Protein AF-A0A1C6SJQ6-F1 (afdb_monomer)

Organism: NCBI:txid47866

pLDDT: mean 85.29, std 18.13, range [43.31, 98.06]

Mean predicted aligned error: 8.4 Å

Nearest PDB structures (foldseek):
  6f44-assembly1_P  TM=2.239E-01  e=7.802E+00  Saccharomyces cerevisiae S288C

Solvent-accessible surface area (backbone atoms only — not comparable to full-atom values): 4823 Å² total; per-residue (Å²): 128,55,55,44,57,28,56,55,38,48,76,36,77,64,20,65,76,56,43,62,70,33,52,54,53,41,39,74,71,32,46,62,37,76,52,48,96,95,39,71,47,65,60,30,66,70,54,43,56,51,50,77,68,38,83,88,62,72,82,56,73,68,57,50,69,78,52,65,69,74,72,73,75,76,76,80,89,126

Sequence (78 aa):
MDAAGAMAHLFSPQGRVDPYPAY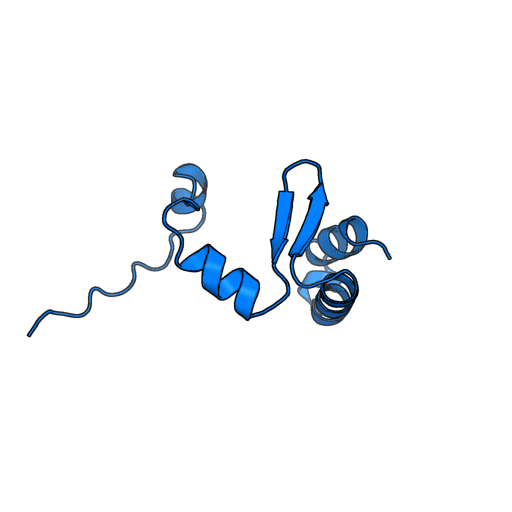ERLRAHGPVVEIAPGLYVATGYTAIDEVLRDPRYEVTHEELTQHPVAAGTARPST

InterPro domains:
  IPR036396 Cytochrome P450 superfamily [SSF48264] (14-62)

Radius of gyration: 15.51 Å; Cα contacts (8 Å, |Δi|>4): 63; chains: 1; bounding box: 41×36×29 Å

Structure (mmCIF, N/CA/C/O backbone):
data_AF-A0A1C6SJQ6-F1
#
_entry.id   AF-A0A1C6SJQ6-F1
#
loop_
_atom_site.group_PDB
_atom_site.id
_atom_site.type_symbol
_atom_site.label_atom_id
_atom_site.label_alt_id
_atom_site.label_comp_id
_atom_site.label_asym_id
_atom_site.label_entity_id
_atom_site.label_seq_id
_atom_site.pdbx_PDB_ins_code
_atom_site.Cartn_x
_atom_site.Cartn_y
_atom_site.Cartn_z
_atom_site.occupancy
_atom_site.B_iso_or_equiv
_atom_site.auth_seq_id
_atom_site.auth_comp_id
_atom_site.auth_asym_id
_atom_site.auth_atom_id
_atom_site.pdbx_PDB_model_num
ATOM 1 N N . MET A 1 1 ? 8.868 -11.745 -5.391 1.00 83.56 1 MET A N 1
ATOM 2 C CA . MET A 1 1 ? 9.118 -10.450 -4.730 1.00 83.56 1 MET A CA 1
ATOM 3 C C . MET A 1 1 ? 8.149 -10.393 -3.576 1.00 83.56 1 MET A C 1
ATOM 5 O O . MET A 1 1 ? 6.993 -10.736 -3.786 1.00 83.56 1 MET A O 1
ATOM 9 N N . ASP A 1 2 ? 8.657 -10.096 -2.391 1.00 95.00 2 ASP A N 1
ATOM 10 C CA . ASP A 1 2 ? 7.859 -9.927 -1.181 1.00 95.00 2 ASP A CA 1
ATOM 11 C C . ASP A 1 2 ? 7.132 -8.570 -1.185 1.00 95.00 2 ASP A C 1
ATOM 13 O O . ASP A 1 2 ? 7.346 -7.731 -2.066 1.00 95.00 2 ASP A O 1
ATOM 17 N N . ALA A 1 3 ? 6.248 -8.357 -0.211 1.00 94.81 3 ALA A N 1
ATOM 18 C CA . ALA A 1 3 ? 5.445 -7.142 -0.129 1.00 94.81 3 ALA A CA 1
ATOM 19 C C . ALA A 1 3 ? 6.306 -5.875 0.011 1.00 94.81 3 ALA A C 1
ATOM 21 O O . ALA A 1 3 ? 6.068 -4.884 -0.678 1.00 94.81 3 ALA A O 1
ATOM 22 N N . ALA A 1 4 ? 7.353 -5.927 0.840 1.00 95.44 4 ALA A N 1
ATOM 23 C CA . ALA A 1 4 ? 8.286 -4.818 1.023 1.00 95.44 4 ALA A CA 1
ATOM 24 C C . ALA A 1 4 ? 9.036 -4.476 -0.278 1.00 95.44 4 ALA A C 1
ATOM 26 O O . ALA A 1 4 ? 9.112 -3.309 -0.666 1.00 95.44 4 ALA A O 1
ATOM 27 N N . GLY A 1 5 ? 9.527 -5.482 -1.010 1.00 96.50 5 GLY A N 1
ATOM 28 C CA . GLY A 1 5 ? 10.161 -5.287 -2.311 1.00 96.50 5 GLY A CA 1
ATOM 29 C C . GLY A 1 5 ? 9.199 -4.753 -3.376 1.00 96.50 5 GLY A C 1
ATOM 30 O O . GLY A 1 5 ? 9.602 -3.943 -4.212 1.00 96.50 5 GLY A O 1
ATOM 31 N N . ALA A 1 6 ? 7.924 -5.156 -3.339 1.00 96.31 6 ALA A N 1
ATOM 32 C CA . ALA A 1 6 ? 6.891 -4.628 -4.232 1.00 96.31 6 ALA A CA 1
ATOM 33 C C . ALA A 1 6 ? 6.588 -3.158 -3.943 1.00 96.31 6 ALA A C 1
ATOM 35 O O . ALA A 1 6 ? 6.505 -2.364 -4.881 1.00 96.31 6 ALA A O 1
ATOM 36 N N . MET A 1 7 ? 6.528 -2.775 -2.666 1.00 96.00 7 MET A N 1
ATOM 37 C CA . MET A 1 7 ? 6.410 -1.373 -2.278 1.00 96.00 7 MET A CA 1
ATOM 38 C C . MET A 1 7 ? 7.625 -0.558 -2.737 1.00 96.00 7 MET A C 1
ATOM 40 O O . MET A 1 7 ? 7.471 0.487 -3.363 1.00 96.00 7 MET A O 1
ATOM 44 N N . ALA A 1 8 ? 8.843 -1.049 -2.493 1.00 95.75 8 ALA A N 1
ATOM 45 C CA . ALA A 1 8 ? 10.064 -0.370 -2.922 1.00 95.75 8 ALA A CA 1
ATOM 46 C C . ALA A 1 8 ? 10.118 -0.174 -4.450 1.00 95.75 8 ALA A C 1
ATOM 48 O O . ALA A 1 8 ? 10.579 0.864 -4.930 1.00 95.75 8 ALA A O 1
ATOM 49 N N . HIS A 1 9 ? 9.601 -1.135 -5.226 1.00 95.81 9 HIS A N 1
ATOM 50 C CA . HIS A 1 9 ? 9.546 -1.032 -6.683 1.00 95.81 9 HIS A CA 1
ATOM 51 C C . HIS A 1 9 ? 8.712 0.160 -7.166 1.00 95.81 9 HIS A C 1
ATOM 53 O O . HIS A 1 9 ? 9.133 0.822 -8.116 1.00 95.81 9 HIS A O 1
ATOM 59 N N . LEU A 1 10 ? 7.601 0.491 -6.496 1.00 95.25 10 LEU A N 1
ATOM 60 C CA . LEU A 1 10 ? 6.761 1.649 -6.840 1.00 95.25 10 LEU A CA 1
ATOM 61 C C . LEU A 1 10 ? 7.532 2.979 -6.783 1.00 95.25 10 LEU A C 1
ATOM 63 O O . LEU A 1 10 ? 7.221 3.912 -7.520 1.00 95.25 10 LEU A O 1
ATOM 67 N N . PHE A 1 11 ? 8.584 3.055 -5.963 1.00 94.50 11 PHE A N 1
ATOM 68 C CA . PHE A 1 11 ? 9.449 4.232 -5.851 1.00 94.50 11 PHE A CA 1
ATOM 69 C C . PHE A 1 11 ? 10.641 4.231 -6.821 1.00 94.50 11 PHE A C 1
ATOM 71 O O . PHE A 1 11 ? 11.414 5.195 -6.852 1.00 94.50 11 PHE A O 1
ATOM 78 N N . SER A 1 12 ? 10.805 3.192 -7.642 1.00 95.38 12 SER A N 1
ATOM 79 C CA . SER A 1 12 ? 11.826 3.143 -8.697 1.00 95.38 12 SER A CA 1
ATOM 80 C C . SER A 1 12 ? 11.378 3.900 -9.960 1.00 95.38 12 SER A C 1
ATOM 82 O O . SER A 1 12 ? 10.181 4.118 -10.151 1.00 95.38 12 SER A O 1
ATOM 84 N N . PRO A 1 13 ? 12.294 4.322 -10.854 1.00 97.25 13 PRO A N 1
ATOM 85 C CA . PRO A 1 13 ? 11.912 4.916 -12.138 1.00 97.25 13 PRO A CA 1
ATOM 86 C C . PRO A 1 13 ? 10.990 4.005 -12.959 1.00 97.25 13 PRO A C 1
ATOM 88 O O . PRO A 1 13 ? 9.983 4.469 -13.481 1.00 97.25 13 PRO A O 1
ATOM 91 N N . GLN A 1 14 ? 11.288 2.704 -13.014 1.00 95.44 14 GLN A N 1
ATOM 92 C CA . GLN A 1 14 ? 10.484 1.729 -13.753 1.00 95.44 14 GLN A CA 1
ATOM 93 C C . GLN A 1 14 ? 9.094 1.544 -13.141 1.00 95.44 14 GLN A C 1
ATOM 95 O O . GLN A 1 14 ? 8.113 1.535 -13.874 1.00 95.44 14 GLN A O 1
ATOM 100 N N . GLY A 1 15 ? 8.991 1.466 -11.812 1.00 95.31 15 GLY A N 1
ATOM 101 C CA . GLY A 1 15 ? 7.694 1.337 -11.141 1.00 95.31 15 GLY A CA 1
ATOM 102 C C . GLY A 1 15 ? 6.823 2.589 -11.254 1.00 95.31 15 GLY A C 1
ATOM 103 O O . GLY A 1 15 ? 5.603 2.477 -11.239 1.00 95.31 15 GLY A O 1
ATOM 104 N N . ARG A 1 16 ? 7.421 3.775 -11.439 1.00 95.00 16 ARG A N 1
ATOM 105 C CA . ARG A 1 16 ? 6.665 4.993 -11.786 1.00 95.00 16 ARG A CA 1
ATOM 106 C C . ARG A 1 16 ? 6.101 4.958 -13.208 1.00 95.00 16 ARG A C 1
ATOM 108 O O . ARG A 1 16 ? 5.098 5.614 -13.463 1.00 95.00 16 ARG A O 1
ATOM 115 N N . VAL A 1 17 ? 6.750 4.235 -14.123 1.00 98.06 17 VAL A N 1
ATOM 116 C CA . VAL A 1 17 ? 6.270 4.051 -15.502 1.00 98.06 17 VAL A CA 1
ATOM 117 C C . VAL A 1 17 ? 5.180 2.983 -15.556 1.00 98.06 17 VAL A C 1
ATOM 119 O O . VAL A 1 17 ? 4.144 3.211 -16.173 1.00 98.06 17 VAL A O 1
ATOM 122 N N . ASP A 1 18 ? 5.399 1.841 -14.902 1.00 97.31 18 ASP A N 1
ATOM 123 C CA . ASP A 1 18 ? 4.437 0.740 -14.838 1.00 97.31 18 ASP A CA 1
ATOM 124 C C . ASP A 1 18 ? 4.292 0.205 -13.400 1.00 97.31 18 ASP A C 1
ATOM 126 O O . ASP A 1 18 ? 5.061 -0.661 -12.967 1.00 97.31 18 ASP A O 1
ATOM 130 N N . PRO A 1 19 ? 3.314 0.718 -12.632 1.00 96.94 19 PRO A N 1
ATOM 131 C CA . PRO A 1 19 ? 3.123 0.317 -11.241 1.00 96.94 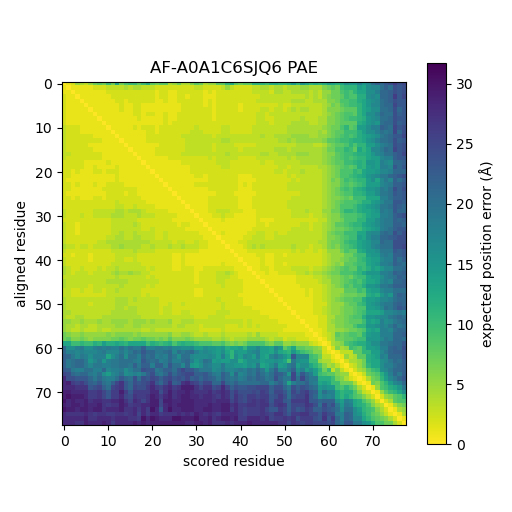19 PRO A CA 1
ATOM 132 C C . PRO A 1 19 ? 2.278 -0.956 -11.085 1.00 96.94 19 PRO A C 1
ATOM 134 O O . PRO A 1 19 ? 2.302 -1.591 -10.026 1.00 96.94 19 PRO A O 1
ATOM 137 N N . TYR A 1 20 ? 1.516 -1.353 -12.109 1.00 97.19 20 TYR A N 1
ATOM 138 C CA . TYR A 1 20 ? 0.509 -2.411 -11.990 1.00 97.19 20 TYR A CA 1
ATOM 139 C C . TYR A 1 20 ? 1.086 -3.776 -11.595 1.00 97.19 20 TYR A C 1
ATOM 141 O O . TYR A 1 20 ? 0.487 -4.426 -10.733 1.00 97.19 20 TYR A O 1
ATOM 149 N N . PRO A 1 21 ? 2.263 -4.205 -12.094 1.00 96.94 21 PRO A N 1
ATOM 150 C CA . PRO A 1 21 ? 2.885 -5.439 -11.627 1.00 96.94 21 PRO A CA 1
ATOM 151 C C . PRO A 1 21 ? 3.173 -5.449 -10.120 1.00 96.94 21 PRO A C 1
ATOM 153 O O . PRO A 1 21 ? 3.071 -6.499 -9.485 1.00 96.94 21 PRO A O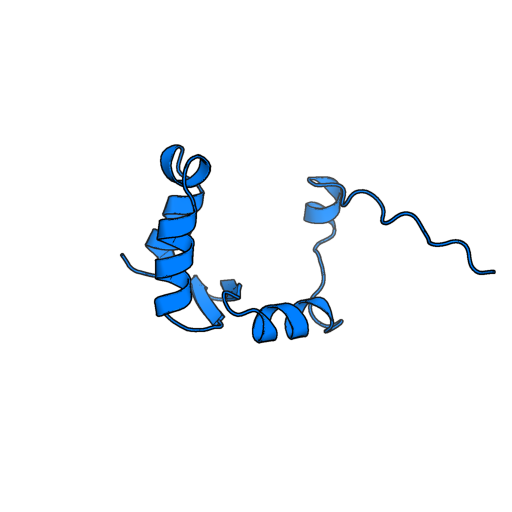 1
ATOM 156 N N . ALA A 1 22 ? 3.523 -4.305 -9.521 1.00 96.94 22 ALA A N 1
ATOM 157 C CA . ALA A 1 22 ? 3.714 -4.211 -8.074 1.00 96.94 22 ALA A CA 1
ATOM 158 C C . ALA A 1 22 ? 2.380 -4.256 -7.320 1.00 96.94 22 ALA A C 1
ATOM 160 O O . ALA A 1 22 ? 2.291 -4.950 -6.307 1.00 96.94 22 ALA A O 1
ATOM 161 N N . TYR A 1 23 ? 1.333 -3.602 -7.831 1.00 96.12 23 TYR A N 1
ATOM 162 C CA . TYR A 1 23 ? -0.008 -3.690 -7.243 1.00 96.12 23 TYR A CA 1
ATOM 163 C C . TYR A 1 23 ? -0.556 -5.119 -7.241 1.00 96.12 23 TYR A C 1
ATOM 165 O O . TYR A 1 23 ? -1.105 -5.549 -6.229 1.00 96.12 23 TYR A O 1
ATOM 173 N N . GLU A 1 24 ? -0.370 -5.872 -8.330 1.00 96.62 24 GLU A N 1
ATOM 174 C CA . GLU A 1 24 ? -0.767 -7.285 -8.402 1.00 96.62 24 GLU A CA 1
ATOM 175 C C . GLU A 1 24 ? -0.034 -8.133 -7.360 1.00 96.62 24 GLU A C 1
ATOM 177 O O . GLU A 1 24 ? -0.650 -8.940 -6.664 1.00 96.62 24 GLU A O 1
ATOM 182 N N . ARG A 1 25 ? 1.275 -7.910 -7.182 1.00 96.56 25 ARG A N 1
ATOM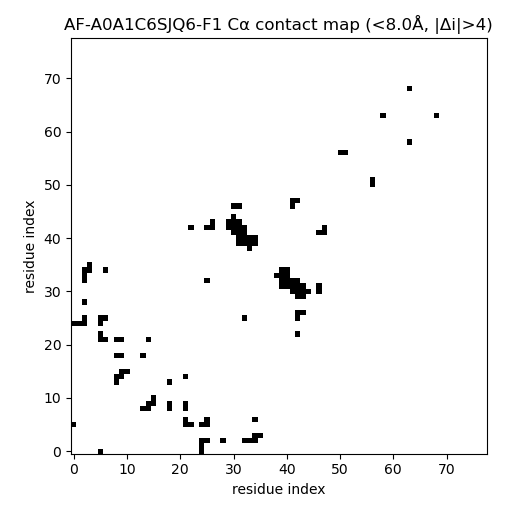 183 C CA . ARG A 1 25 ? 2.042 -8.616 -6.147 1.00 96.56 25 ARG A CA 1
ATOM 184 C C . ARG A 1 25 ? 1.571 -8.272 -4.740 1.00 96.56 25 ARG A C 1
ATOM 186 O O . ARG A 1 25 ? 1.401 -9.181 -3.938 1.00 96.56 25 ARG A O 1
ATOM 193 N N . LEU A 1 26 ? 1.328 -6.995 -4.448 1.00 96.81 26 LEU A N 1
ATOM 194 C CA . LEU A 1 26 ? 0.793 -6.566 -3.153 1.00 96.81 26 LEU A CA 1
ATOM 195 C C . LEU A 1 26 ? -0.590 -7.185 -2.892 1.00 96.81 26 LEU A C 1
ATOM 197 O O . LEU A 1 26 ? -0.808 -7.736 -1.817 1.00 96.81 26 LEU A O 1
ATOM 201 N N . ARG A 1 27 ? -1.497 -7.180 -3.881 1.00 96.00 27 ARG A N 1
ATOM 202 C CA . ARG A 1 27 ? -2.824 -7.819 -3.778 1.00 96.00 27 ARG A CA 1
ATOM 203 C C . ARG A 1 27 ? -2.745 -9.321 -3.517 1.00 96.00 27 ARG A C 1
ATOM 205 O O . ARG A 1 27 ? -3.558 -9.842 -2.758 1.00 96.00 27 ARG A O 1
ATOM 212 N N . ALA A 1 28 ? -1.763 -10.011 -4.097 1.00 96.50 28 ALA A N 1
ATOM 213 C CA . ALA A 1 28 ? -1.572 -11.446 -3.889 1.00 96.50 28 ALA A CA 1
ATOM 214 C C . ALA A 1 28 ? -1.214 -11.815 -2.435 1.00 96.50 28 ALA A C 1
ATOM 216 O O . ALA A 1 28 ? -1.424 -12.957 -2.033 1.00 96.50 28 ALA A O 1
ATOM 217 N N . HIS A 1 29 ? -0.705 -10.867 -1.637 1.00 95.69 29 HIS A N 1
ATOM 218 C CA . HIS A 1 29 ? -0.438 -11.067 -0.208 1.00 95.69 29 HIS A CA 1
ATOM 219 C C . HIS A 1 29 ? -1.682 -10.900 0.680 1.00 95.69 29 HIS A C 1
ATOM 221 O O . HIS A 1 29 ? -1.644 -11.284 1.847 1.00 95.69 29 HIS A O 1
ATOM 227 N N . GLY A 1 30 ? -2.782 -10.369 0.141 1.00 95.12 30 GLY A N 1
ATOM 228 C CA . GLY A 1 30 ? -4.032 -10.143 0.861 1.00 95.12 30 GLY A CA 1
ATOM 229 C C . GLY A 1 30 ? -4.515 -8.690 0.787 1.00 95.12 30 GLY A C 1
ATOM 230 O O . GLY A 1 30 ? -3.813 -7.822 0.266 1.00 95.12 30 GLY A O 1
ATOM 231 N N . PRO A 1 31 ? -5.728 -8.412 1.303 1.00 95.69 31 PRO A N 1
ATOM 232 C CA . PRO A 1 31 ? -6.374 -7.102 1.190 1.00 95.69 31 PRO A CA 1
ATOM 233 C C . PRO A 1 31 ? -5.717 -6.007 2.045 1.00 95.69 31 PRO A C 1
ATOM 235 O O . PRO A 1 31 ? -5.887 -4.827 1.739 1.00 95.69 31 PRO A O 1
ATOM 238 N N . VAL A 1 32 ? -4.972 -6.387 3.089 1.00 96.62 32 VAL A N 1
ATOM 239 C CA . VA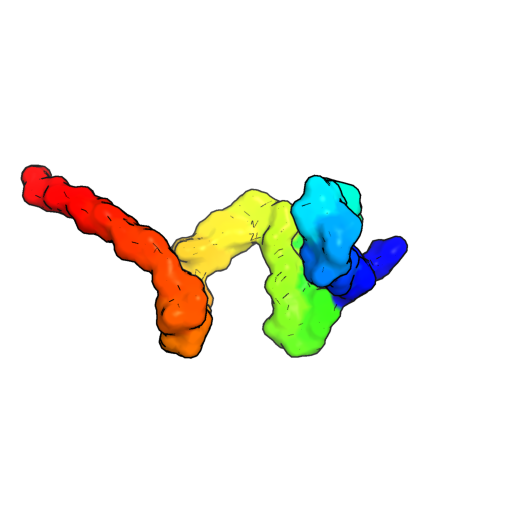L A 1 32 ? -4.163 -5.510 3.947 1.00 96.62 32 VAL A CA 1
ATOM 240 C C . VAL A 1 32 ? -2.842 -6.216 4.224 1.00 96.62 32 VAL A C 1
ATOM 242 O O . VAL A 1 32 ? -2.842 -7.376 4.634 1.00 96.62 32 VAL A O 1
ATOM 245 N N . VAL A 1 33 ? -1.725 -5.532 3.982 1.00 96.56 33 VAL A N 1
ATOM 246 C CA . VAL A 1 33 ? -0.384 -6.124 4.050 1.00 96.56 33 VAL A CA 1
ATOM 247 C C . VAL A 1 33 ? 0.540 -5.222 4.853 1.00 96.56 33 VAL A C 1
ATOM 249 O O . VAL A 1 33 ? 0.654 -4.037 4.551 1.00 96.56 33 VAL A O 1
ATOM 252 N N . GLU A 1 34 ? 1.218 -5.776 5.855 1.00 95.81 34 GLU A N 1
ATOM 253 C CA . GLU A 1 34 ? 2.280 -5.069 6.575 1.00 95.81 34 GLU A CA 1
ATOM 254 C C . GLU A 1 34 ? 3.573 -5.103 5.746 1.00 95.81 34 GLU A C 1
ATOM 256 O O . GLU A 1 34 ? 4.068 -6.174 5.389 1.00 95.81 34 GLU A O 1
ATOM 261 N N . ILE A 1 35 ? 4.102 -3.929 5.399 1.00 95.44 35 ILE A N 1
ATOM 262 C CA . ILE A 1 35 ? 5.310 -3.775 4.563 1.00 95.44 35 ILE A CA 1
ATOM 263 C C . ILE A 1 35 ? 6.541 -3.346 5.370 1.00 95.44 35 ILE A C 1
ATOM 265 O O . ILE A 1 35 ? 7.669 -3.498 4.905 1.00 95.44 35 ILE A O 1
ATOM 269 N N . ALA A 1 36 ? 6.319 -2.816 6.572 1.00 93.06 36 ALA A N 1
ATOM 270 C CA . ALA A 1 36 ? 7.308 -2.511 7.599 1.00 93.06 36 ALA A CA 1
ATOM 271 C C . ALA A 1 36 ? 6.579 -2.448 8.957 1.00 93.06 36 ALA A C 1
ATOM 273 O O . ALA A 1 36 ? 5.357 -2.300 8.955 1.00 93.06 36 ALA A O 1
ATOM 274 N N . PRO A 1 37 ? 7.276 -2.531 10.107 1.00 94.50 37 PRO A N 1
ATOM 275 C CA . PRO A 1 37 ? 6.625 -2.490 11.416 1.00 94.50 37 PRO A CA 1
ATOM 276 C C . PRO A 1 37 ? 5.713 -1.267 11.571 1.00 94.50 37 PRO A C 1
ATOM 278 O O . PRO A 1 37 ? 6.187 -0.130 11.545 1.00 94.50 37 PRO A O 1
ATOM 281 N N . GLY A 1 38 ? 4.405 -1.500 11.709 1.00 92.31 38 GLY A N 1
ATOM 282 C CA . GLY A 1 38 ? 3.412 -0.430 11.854 1.00 92.31 38 GLY A CA 1
ATOM 283 C C . GLY A 1 38 ? 3.006 0.276 10.553 1.00 92.31 38 GLY A C 1
ATOM 284 O O . GLY A 1 38 ? 2.160 1.167 10.602 1.00 92.31 38 GLY A O 1
ATOM 285 N N . LEU A 1 39 ? 3.558 -0.113 9.399 1.00 92.44 39 LEU A N 1
ATOM 286 C CA . LEU A 1 39 ? 3.212 0.445 8.092 1.00 92.44 39 LEU A CA 1
ATOM 287 C C . LEU A 1 39 ? 2.484 -0.594 7.242 1.00 92.44 39 LEU A C 1
ATOM 289 O O . LEU A 1 39 ? 3.041 -1.625 6.853 1.00 92.44 39 LEU A O 1
ATOM 293 N N . TYR A 1 40 ? 1.241 -0.269 6.906 1.00 95.62 40 TYR A N 1
ATOM 294 C CA . TYR A 1 40 ? 0.328 -1.155 6.201 1.00 95.62 40 TYR A CA 1
ATOM 295 C C . TYR A 1 40 ? -0.065 -0.574 4.847 1.00 95.62 40 TYR A C 1
ATOM 297 O O . TYR A 1 40 ? -0.207 0.637 4.686 1.00 95.62 40 TYR A O 1
ATOM 305 N N . VAL A 1 41 ? -0.295 -1.459 3.880 1.00 95.88 41 VAL A N 1
ATOM 306 C CA . VAL A 1 41 ? -0.867 -1.128 2.575 1.00 95.88 41 VAL A CA 1
ATOM 307 C C . VAL A 1 41 ? -2.207 -1.834 2.443 1.00 95.88 41 VAL A C 1
ATOM 309 O 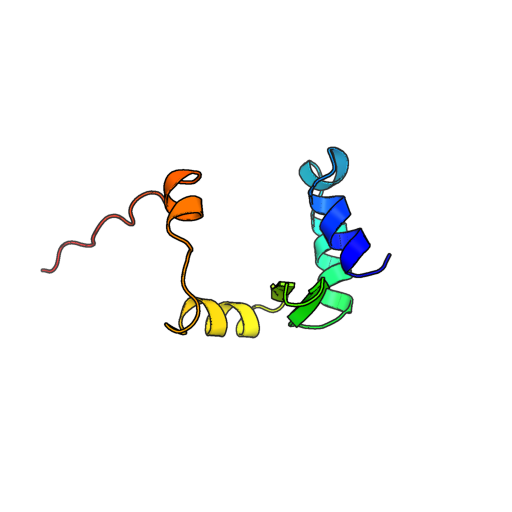O . VAL A 1 41 ? -2.275 -3.063 2.497 1.00 95.88 41 VAL A O 1
ATOM 312 N N . ALA A 1 42 ? -3.270 -1.061 2.235 1.00 96.88 42 ALA A N 1
ATOM 313 C CA . ALA A 1 42 ? -4.564 -1.592 1.832 1.00 96.88 42 ALA A CA 1
ATOM 314 C C . ALA A 1 42 ? -4.591 -1.756 0.307 1.00 96.88 42 ALA A C 1
ATOM 316 O O . ALA A 1 42 ? -4.388 -0.802 -0.443 1.00 96.88 42 ALA A O 1
ATOM 317 N N . THR A 1 43 ? -4.822 -2.980 -0.156 1.00 95.62 43 THR A N 1
ATOM 318 C CA . THR A 1 43 ? -4.816 -3.341 -1.583 1.00 95.62 43 THR A CA 1
ATOM 319 C C . THR A 1 43 ? -6.215 -3.702 -2.090 1.00 95.62 43 THR A C 1
ATOM 321 O O . THR A 1 43 ? -6.468 -3.655 -3.298 1.00 95.62 43 THR A O 1
ATOM 324 N N . GLY A 1 44 ? -7.120 -4.066 -1.172 1.00 93.75 44 GLY A N 1
ATOM 325 C CA . GLY A 1 44 ? -8.513 -4.402 -1.443 1.00 93.75 44 GLY A CA 1
ATOM 326 C C . GLY A 1 44 ? -9.436 -3.193 -1.311 1.00 93.75 44 GLY A C 1
ATOM 327 O O . GLY A 1 44 ? -9.276 -2.376 -0.408 1.00 93.75 44 GLY A O 1
ATOM 328 N N . TYR A 1 45 ? -10.440 -3.116 -2.187 1.00 95.25 45 TYR A N 1
ATOM 329 C CA . TYR A 1 45 ? -11.369 -1.985 -2.227 1.00 95.25 45 TYR A CA 1
ATOM 330 C C . TYR A 1 45 ? -12.147 -1.813 -0.917 1.00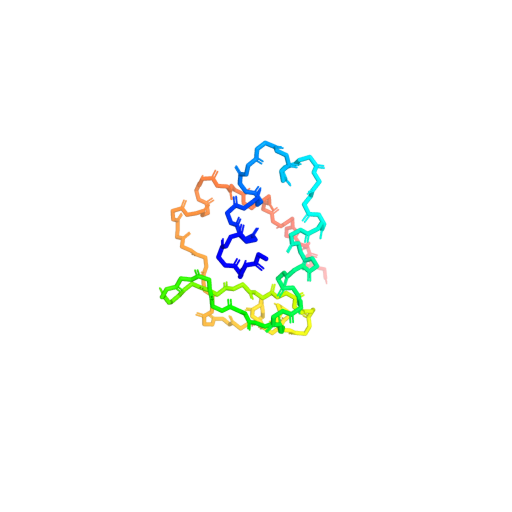 95.25 45 TYR A C 1
ATOM 332 O O . TYR A 1 45 ? -12.159 -0.728 -0.357 1.00 95.25 45 TYR A O 1
ATOM 340 N N . THR A 1 46 ? -12.735 -2.887 -0.382 1.00 96.31 46 THR A N 1
ATOM 341 C CA . THR A 1 46 ? -13.473 -2.841 0.891 1.00 96.31 46 THR A CA 1
ATOM 342 C C . THR A 1 46 ? -12.595 -2.367 2.049 1.00 96.31 46 THR A C 1
ATOM 344 O O . THR A 1 46 ? -13.019 -1.528 2.830 1.00 96.31 46 THR A O 1
ATOM 347 N N . ALA A 1 47 ? -11.348 -2.842 2.120 1.00 95.06 47 ALA A N 1
ATOM 348 C CA . ALA A 1 47 ? -10.432 -2.470 3.193 1.00 95.06 47 ALA A CA 1
ATOM 349 C C . ALA A 1 47 ? -10.078 -0.974 3.157 1.00 95.06 47 ALA A C 1
ATOM 351 O O . ALA A 1 47 ? -10.110 -0.311 4.190 1.00 95.06 47 ALA A O 1
ATOM 352 N N . ILE A 1 48 ? -9.769 -0.418 1.977 1.00 96.38 48 ILE A N 1
ATOM 353 C CA . ILE A 1 48 ? -9.479 1.019 1.873 1.00 96.38 48 ILE A CA 1
ATOM 354 C C . ILE A 1 48 ? -10.745 1.876 2.040 1.00 96.38 48 ILE A C 1
ATOM 356 O O . ILE A 1 48 ? -10.668 2.975 2.580 1.00 96.38 48 ILE A O 1
ATOM 360 N N . ASP A 1 49 ? -11.913 1.371 1.632 1.00 97.56 49 ASP A N 1
ATOM 361 C CA . ASP A 1 49 ? -13.204 2.046 1.805 1.00 97.56 49 ASP A CA 1
ATOM 362 C C . ASP A 1 49 ? -13.550 2.258 3.290 1.00 97.56 49 ASP A C 1
ATOM 364 O O . ASP A 1 49 ? -13.995 3.347 3.668 1.00 97.56 49 ASP A O 1
ATOM 368 N N . GLU A 1 50 ? -13.280 1.249 4.126 1.00 96.38 50 GLU A N 1
ATOM 369 C CA . GLU A 1 50 ? -13.422 1.313 5.584 1.00 96.38 50 GLU A CA 1
ATOM 370 C C . GLU A 1 50 ? -12.424 2.299 6.207 1.00 96.38 50 GLU A C 1
ATOM 372 O O . GLU A 1 50 ? -12.832 3.190 6.951 1.00 96.38 50 GLU A O 1
ATOM 377 N N . VAL A 1 51 ? -11.136 2.197 5.852 1.00 95.19 51 VAL A N 1
ATOM 378 C CA . VAL A 1 51 ? -10.071 3.071 6.384 1.00 95.19 51 VAL A CA 1
ATOM 379 C C . VAL A 1 51 ? -10.350 4.546 6.092 1.00 95.19 51 VAL A C 1
ATOM 381 O O . VAL A 1 51 ? -10.238 5.378 6.985 1.00 95.19 51 VAL A O 1
ATOM 384 N N . LEU A 1 52 ? -10.758 4.883 4.864 1.00 94.38 52 LEU A N 1
ATOM 385 C CA . LEU A 1 52 ? -11.010 6.273 4.460 1.00 94.38 52 LEU A CA 1
ATOM 386 C C . LEU A 1 52 ? -12.235 6.911 5.139 1.00 94.38 52 LEU A C 1
ATOM 388 O O . LEU A 1 52 ? -12.396 8.130 5.074 1.00 94.38 52 LEU A O 1
ATOM 392 N N . ARG A 1 53 ? -13.120 6.113 5.747 1.00 95.94 53 ARG A N 1
ATOM 393 C CA . ARG A 1 53 ? -14.320 6.595 6.459 1.00 95.94 53 ARG A CA 1
ATOM 394 C C . ARG A 1 53 ? -14.190 6.541 7.971 1.00 95.94 53 ARG A C 1
ATOM 396 O O . ARG A 1 53 ? -15.046 7.090 8.664 1.00 95.94 53 ARG A O 1
ATOM 403 N N . ASP A 1 54 ? -13.169 5.870 8.481 1.00 96.44 54 ASP A N 1
ATOM 404 C CA . ASP A 1 54 ? -12.961 5.722 9.908 1.00 96.44 54 ASP A CA 1
ATOM 405 C C . ASP A 1 54 ? -12.175 6.930 10.448 1.00 96.44 54 ASP A C 1
ATOM 407 O O . ASP A 1 54 ? -11.007 7.110 10.100 1.00 96.44 54 ASP A O 1
ATOM 411 N N . PRO A 1 55 ? -12.782 7.759 11.321 1.00 94.50 55 PRO A N 1
ATOM 412 C CA . PRO A 1 55 ? -12.163 8.988 11.816 1.00 94.50 55 PRO A CA 1
ATOM 413 C C . PRO A 1 55 ? -10.928 8.744 12.688 1.00 94.50 55 PRO A C 1
ATOM 415 O O . PRO A 1 55 ? -10.244 9.696 13.041 1.00 94.50 55 PRO A O 1
ATOM 418 N N . ARG A 1 56 ? -10.636 7.491 13.062 1.00 94.44 56 ARG A N 1
ATOM 419 C CA . ARG A 1 56 ? -9.400 7.131 13.769 1.00 94.44 56 ARG A CA 1
ATOM 420 C C . ARG A 1 56 ? -8.168 7.193 12.863 1.00 94.44 56 ARG A C 1
ATOM 422 O O . ARG A 1 56 ? -7.055 7.227 13.383 1.00 94.44 56 ARG A O 1
ATOM 429 N N . TYR A 1 57 ? -8.349 7.173 11.542 1.00 93.06 57 TYR A N 1
ATOM 430 C CA . TYR A 1 57 ? -7.272 7.358 10.576 1.00 93.06 57 TYR A CA 1
ATOM 431 C C . TYR A 1 57 ? -7.210 8.828 10.170 1.00 93.06 57 TYR A C 1
ATOM 433 O O . TYR A 1 57 ? -8.061 9.337 9.444 1.00 93.06 57 TYR A O 1
ATOM 441 N N . GLU A 1 58 ? -6.181 9.512 10.651 1.00 89.44 58 GLU A N 1
ATOM 442 C CA . GLU A 1 58 ? -5.968 10.934 10.404 1.00 89.44 58 GLU A CA 1
ATOM 443 C C . GLU A 1 58 ? -4.804 11.148 9.431 1.00 89.44 58 GLU A C 1
ATOM 445 O O . GLU A 1 58 ? -3.873 10.344 9.357 1.00 89.44 58 GLU A O 1
ATOM 450 N N . VAL A 1 59 ? -4.837 12.260 8.693 1.00 86.62 59 VAL A N 1
ATOM 451 C CA . VAL A 1 59 ? -3.681 12.723 7.914 1.00 86.62 59 VAL A CA 1
ATOM 452 C C . VAL A 1 59 ? -2.819 13.589 8.822 1.00 86.62 59 VAL A C 1
ATOM 454 O O . VAL A 1 59 ? -3.326 14.511 9.465 1.00 86.62 59 VAL A O 1
ATOM 457 N N . THR A 1 60 ? -1.513 13.327 8.867 1.00 78.69 60 THR A N 1
ATOM 458 C CA . THR A 1 60 ? -0.608 14.174 9.646 1.00 78.69 60 THR A CA 1
ATOM 459 C C . THR A 1 60 ? -0.541 15.583 9.044 1.00 78.69 60 THR A C 1
ATOM 461 O O . THR A 1 60 ? -0.607 15.779 7.828 1.00 78.69 60 THR A O 1
ATOM 464 N N . HIS A 1 61 ? -0.425 16.605 9.896 1.00 68.44 61 HIS A N 1
ATOM 465 C CA . HIS A 1 61 ? -0.441 18.006 9.454 1.00 68.44 61 HIS A CA 1
ATOM 466 C C . HIS A 1 61 ? 0.722 18.350 8.498 1.00 68.44 61 HIS A C 1
ATOM 468 O O . HIS A 1 61 ? 0.594 19.216 7.629 1.00 68.44 61 HIS A O 1
ATOM 474 N N . GLU A 1 62 ? 1.849 17.648 8.633 1.00 63.22 62 GLU A N 1
ATOM 475 C CA . GLU A 1 62 ? 3.027 17.799 7.776 1.00 63.22 62 GLU A CA 1
ATOM 476 C C . GLU A 1 62 ? 2.752 17.315 6.340 1.00 63.22 62 GLU A C 1
ATOM 478 O O . GLU A 1 62 ? 3.050 18.031 5.381 1.00 63.22 62 GLU A O 1
ATOM 483 N N . GLU A 1 63 ? 2.062 16.183 6.178 1.00 60.25 63 GLU A N 1
ATOM 484 C CA . GLU A 1 63 ? 1.675 15.652 4.862 1.00 60.25 63 GLU A CA 1
ATOM 485 C C . GLU A 1 63 ? 0.651 16.529 4.132 1.00 60.25 63 GLU A C 1
ATOM 487 O O . GLU A 1 63 ? 0.781 16.744 2.925 1.00 60.25 63 GLU A O 1
ATOM 492 N N . LEU A 1 64 ? -0.310 17.120 4.854 1.00 57.97 64 LEU A N 1
ATOM 493 C CA . LEU A 1 64 ? -1.266 18.081 4.276 1.00 57.97 64 LEU A CA 1
ATOM 494 C C . LEU A 1 64 ? -0.582 19.334 3.707 1.00 57.97 64 LEU A C 1
ATOM 496 O O . LEU A 1 64 ? -1.091 19.944 2.766 1.00 57.97 64 LEU A O 1
ATOM 500 N N . THR A 1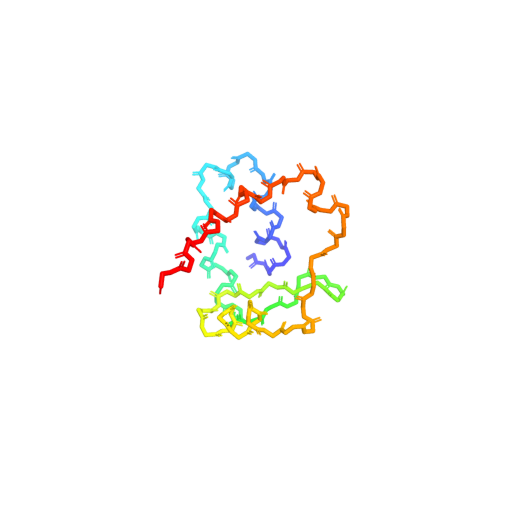 65 ? 0.563 19.722 4.276 1.00 59.16 65 THR A N 1
ATOM 501 C CA . THR A 1 65 ? 1.312 20.920 3.871 1.00 59.16 65 THR A CA 1
ATOM 502 C C . THR A 1 65 ? 2.190 20.655 2.644 1.00 59.16 65 THR A C 1
ATOM 504 O O . THR A 1 65 ? 2.332 21.526 1.786 1.00 59.16 65 THR A O 1
ATOM 507 N N . GLN A 1 66 ? 2.768 19.453 2.534 1.00 55.22 66 GLN A N 1
ATOM 508 C CA . GLN A 1 66 ? 3.637 19.064 1.414 1.00 55.22 66 GLN A CA 1
ATOM 509 C C . GLN A 1 66 ? 2.856 18.690 0.148 1.00 55.22 66 GLN A C 1
ATOM 511 O O . GLN A 1 66 ? 3.329 18.918 -0.967 1.00 55.22 66 GLN A O 1
ATOM 516 N N . HIS A 1 67 ? 1.646 18.157 0.315 1.00 53.44 67 HIS A N 1
ATOM 517 C CA . HIS A 1 67 ? 0.754 17.794 -0.776 1.00 53.44 67 HIS A CA 1
ATOM 518 C C . HIS A 1 67 ? -0.633 18.360 -0.484 1.00 53.44 67 HIS A C 1
ATOM 520 O O . HIS A 1 67 ? -1.467 17.640 0.068 1.00 53.44 67 HIS A O 1
ATOM 526 N N . PRO A 1 68 ? -0.903 19.637 -0.829 1.00 47.34 68 PRO A N 1
ATOM 527 C CA . PRO A 1 68 ? -2.218 20.211 -0.609 1.00 47.34 68 PRO A CA 1
ATOM 528 C C . PRO A 1 68 ? -3.234 19.343 -1.344 1.00 47.34 68 PRO A C 1
ATOM 530 O O . PRO A 1 68 ? -3.278 19.317 -2.577 1.00 47.34 68 PRO A O 1
ATOM 533 N N . VAL A 1 69 ? -4.040 18.604 -0.577 1.00 52.12 69 VAL A N 1
ATOM 534 C CA . VAL A 1 69 ? -5.271 18.015 -1.086 1.00 52.12 69 VAL A CA 1
ATOM 535 C C . VAL A 1 69 ? -6.020 19.178 -1.711 1.00 52.12 69 VAL A C 1
ATOM 537 O O . VAL A 1 69 ? -6.314 20.153 -1.019 1.00 52.12 69 VAL A O 1
ATOM 540 N N . ALA A 1 70 ? -6.210 19.146 -3.035 1.00 48.19 70 ALA A N 1
ATOM 541 C CA . ALA A 1 70 ? -6.956 20.178 -3.735 1.00 48.19 70 ALA A CA 1
ATOM 542 C C . ALA A 1 70 ? -8.257 20.343 -2.961 1.00 48.19 70 ALA A C 1
ATOM 544 O O . ALA A 1 70 ? -9.033 19.388 -2.897 1.00 48.19 70 ALA A O 1
ATOM 545 N N . ALA A 1 71 ? -8.386 21.481 -2.268 1.00 47.50 71 ALA A N 1
ATOM 546 C CA . ALA A 1 71 ? -9.434 21.715 -1.296 1.00 47.50 71 ALA A CA 1
ATOM 547 C C . ALA A 1 71 ? -10.733 21.279 -1.951 1.00 47.50 71 ALA A C 1
ATOM 549 O O . ALA A 1 71 ? -11.120 21.857 -2.971 1.00 47.50 71 ALA A O 1
ATOM 550 N N . GLY A 1 72 ? -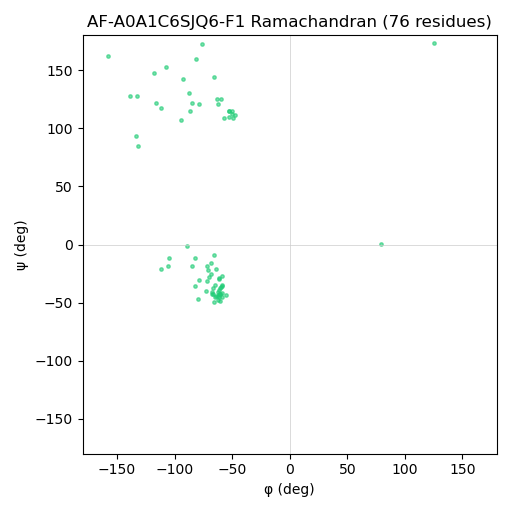11.313 20.188 -1.436 1.00 45.78 72 GLY A N 1
ATOM 551 C CA . GLY A 1 72 ? -12.560 19.653 -1.945 1.00 45.78 72 GLY A CA 1
ATOM 552 C C . GLY A 1 72 ? -13.506 20.831 -2.005 1.00 45.78 72 GLY A C 1
ATOM 553 O O . GLY A 1 72 ? -13.782 21.444 -0.973 1.00 45.78 72 GLY A O 1
ATOM 554 N N . THR A 1 73 ? -13.872 21.230 -3.220 1.00 44.88 73 THR A N 1
ATOM 555 C CA . THR A 1 73 ? -14.748 22.364 -3.453 1.00 44.88 73 THR A CA 1
ATOM 556 C C . THR A 1 73 ? -15.977 22.118 -2.603 1.00 44.88 73 THR A C 1
ATOM 558 O O . THR A 1 73 ? -16.720 21.161 -2.824 1.00 44.88 73 THR A O 1
ATOM 561 N N . ALA A 1 74 ? -16.117 22.925 -1.551 1.00 45.06 74 ALA A N 1
ATOM 562 C CA . ALA A 1 74 ? -17.256 22.872 -0.664 1.00 45.06 74 ALA A CA 1
ATOM 563 C C . ALA A 1 74 ? -18.499 22.898 -1.554 1.00 45.06 74 ALA A C 1
ATOM 565 O O . ALA A 1 74 ? -18.720 23.865 -2.286 1.00 45.06 74 ALA A O 1
ATOM 566 N N . ARG A 1 75 ? -19.278 21.809 -1.557 1.00 52.62 75 ARG A N 1
ATOM 567 C CA . ARG A 1 75 ? -20.587 21.847 -2.203 1.00 52.62 75 ARG A CA 1
ATOM 568 C C . ARG A 1 75 ? -21.385 22.934 -1.481 1.00 52.62 75 ARG A C 1
ATOM 570 O O . ARG A 1 75 ? -21.504 22.841 -0.257 1.00 52.62 75 ARG A O 1
ATOM 577 N N . PRO A 1 76 ? -21.927 23.936 -2.185 1.00 43.31 76 PRO A N 1
ATOM 578 C CA . PRO A 1 76 ? -22.815 24.892 -1.553 1.00 43.31 76 PRO A CA 1
ATOM 579 C C . PRO A 1 76 ? -24.057 24.147 -1.055 1.00 43.31 76 PRO A C 1
ATOM 581 O O . PRO A 1 76 ? -24.713 23.435 -1.818 1.00 43.31 76 PRO A O 1
ATOM 584 N N . SER A 1 77 ? -24.358 24.290 0.235 1.00 52.53 77 SER A N 1
ATOM 585 C CA . SER A 1 77 ? -25.657 23.920 0.790 1.00 52.53 77 SER A CA 1
ATOM 586 C C . SER A 1 77 ? -26.721 24.789 0.121 1.00 52.53 77 SER A C 1
ATOM 588 O O . SER A 1 77 ? -26.634 26.015 0.182 1.00 52.53 77 SER A O 1
ATOM 590 N N . THR A 1 78 ? -27.688 24.162 -0.543 1.00 59.81 78 THR A N 1
ATOM 591 C CA . THR A 1 78 ? -28.975 24.774 -0.902 1.00 59.81 78 THR A CA 1
ATOM 592 C C . THR A 1 78 ? -30.059 24.044 -0.135 1.00 59.81 78 THR A C 1
ATOM 594 O O . THR A 1 78 ? -29.947 22.798 -0.049 1.00 59.81 78 THR A O 1
#

Secondary structure (DSSP, 8-state):
--HHHHHHHHTSHHHHH--HHHHHHHHHT-SEEEEETTEEEE-SHHHHHHHTT-TTS---HHHHHHS-------PPP-

Foldseek 3Di:
DALLVLVVLCVDPVCVVPVVVSLVRNPVVHQWDDNDVVDIDGSDPVVVVVLVPDPVNDDDPVVCVVDVPPPPPPDDDD